Protein AF-A0A7H8S7E9-F1 (afdb_monomer_lite)

Foldseek 3Di:
DAAAEEQPQDALVVSLVVLVVCQVVPHAHAYYDYDCNQQVVLVVLCVPPNDVSSVVCCVPSSVVSVVSRVVSCVVRHHHPD

Radius of gyration: 14.26 Å; chains: 1; bounding box: 38×20×38 Å

Secondary structure (DSSP, 8-state):
----EE-TT--HHHHHHHHHHHHHTT-----EE--HHHHGGGHHHHHHH-HHHHHHHIIIIIHHHHHHHHHHHHHH-----

pLDDT: mean 97.53, std 2.18, range [85.12, 98.81]

Sequence (81 aa):
MPFIYLSGGVTNDQFVETLHFAKEAGAKFSGSLCGRAIWKDGVQPFAEKGKDAQYQWLETTGLENLNKVKKAIKDTATPWS

Structure (mmCIF, N/CA/C/O backbone):
data_AF-A0A7H8S7E9-F1
#
_entry.id   AF-A0A7H8S7E9-F1
#
loop_
_atom_site.group_PDB
_atom_site.id
_atom_site.type_symbol
_atom_site.label_atom_id
_atom_site.label_alt_id
_atom_site.label_comp_id
_atom_site.label_asym_id
_atom_site.label_entity_id
_atom_site.label_seq_id
_atom_site.pdbx_PDB_ins_code
_atom_site.Cartn_x
_atom_site.Cartn_y
_atom_site.Cartn_z
_atom_site.occupancy
_atom_site.B_iso_or_equiv
_atom_site.auth_seq_id
_atom_site.auth_comp_id
_atom_site.auth_asym_id
_atom_site.auth_atom_id
_atom_site.pdbx_PDB_model_num
ATOM 1 N N . MET A 1 1 ? 11.065 13.098 -16.909 1.00 90.31 1 MET A N 1
ATOM 2 C CA . MET A 1 1 ? 10.432 13.665 -15.699 1.00 90.31 1 MET A CA 1
ATOM 3 C C . MET A 1 1 ? 10.007 12.508 -14.809 1.00 90.31 1 MET A C 1
ATOM 5 O O . MET A 1 1 ? 9.402 11.589 -15.355 1.00 90.31 1 MET A O 1
ATOM 9 N N . PRO A 1 2 ? 10.331 12.503 -13.505 1.00 96.44 2 PRO A N 1
ATOM 10 C CA . PRO A 1 2 ? 9.805 11.507 -12.573 1.00 96.44 2 PRO A CA 1
ATOM 11 C C . PRO A 1 2 ? 8.275 11.558 -12.528 1.00 96.44 2 PRO A C 1
ATOM 13 O O . PRO A 1 2 ? 7.689 12.637 -12.616 1.00 96.44 2 PRO A O 1
ATOM 16 N N . PHE A 1 3 ? 7.626 10.404 -12.383 1.00 98.12 3 PHE A N 1
ATOM 17 C CA . PHE A 1 3 ? 6.174 10.321 -12.222 1.00 98.12 3 PHE A CA 1
ATOM 18 C C . PHE A 1 3 ? 5.799 9.237 -11.211 1.00 98.12 3 PHE A C 1
ATOM 20 O O . PHE A 1 3 ? 6.559 8.294 -10.987 1.00 98.12 3 PHE A O 1
ATOM 27 N N . ILE A 1 4 ? 4.628 9.377 -10.593 1.00 98.44 4 ILE A N 1
ATOM 28 C CA . ILE A 1 4 ? 4.118 8.464 -9.564 1.00 98.44 4 ILE A CA 1
ATOM 29 C C . ILE A 1 4 ? 2.674 8.066 -9.867 1.00 98.44 4 ILE A C 1
ATOM 31 O O . ILE A 1 4 ? 1.945 8.820 -10.512 1.00 98.44 4 ILE A O 1
ATOM 35 N N . TYR A 1 5 ? 2.247 6.905 -9.369 1.00 98.12 5 TYR A N 1
ATOM 36 C CA . TYR A 1 5 ? 0.861 6.453 -9.501 1.00 98.12 5 TYR A CA 1
ATOM 37 C C . TYR A 1 5 ? -0.010 6.859 -8.309 1.00 98.12 5 TYR A C 1
ATOM 39 O O . TYR A 1 5 ? 0.416 6.838 -7.153 1.00 98.12 5 TYR A O 1
ATOM 47 N N . LEU A 1 6 ? -1.267 7.185 -8.601 1.00 97.62 6 LEU A N 1
ATOM 48 C CA . LEU A 1 6 ? -2.342 7.355 -7.624 1.00 97.62 6 LEU A CA 1
ATOM 49 C C . LEU A 1 6 ? -3.192 6.081 -7.624 1.00 97.62 6 LEU A C 1
ATOM 51 O O . LEU A 1 6 ? -3.464 5.534 -8.688 1.00 97.62 6 LEU A O 1
ATOM 55 N N . SER A 1 7 ? -3.672 5.630 -6.462 1.00 92.81 7 SER A N 1
ATOM 56 C CA . SER A 1 7 ? -4.436 4.371 -6.391 1.00 92.81 7 SER A CA 1
ATOM 57 C C . SER A 1 7 ? -5.863 4.442 -6.939 1.00 92.81 7 SER A C 1
ATOM 59 O O . SER A 1 7 ? -6.536 3.424 -7.020 1.00 92.81 7 SER A O 1
ATOM 61 N N . GLY A 1 8 ? -6.378 5.622 -7.295 1.00 91.19 8 GLY A N 1
ATOM 62 C CA . GLY A 1 8 ? -7.658 5.761 -8.009 1.00 91.19 8 GLY A CA 1
ATOM 63 C C . GLY A 1 8 ? -8.924 5.313 -7.255 1.00 91.19 8 GLY A C 1
ATOM 64 O O . GLY A 1 8 ? -10.024 5.623 -7.696 1.00 91.19 8 GLY A O 1
ATOM 65 N N . GLY A 1 9 ? -8.805 4.680 -6.084 1.00 85.12 9 GLY A N 1
ATOM 66 C CA . GLY A 1 9 ? -9.929 4.095 -5.343 1.00 85.12 9 GLY A CA 1
ATOM 67 C C . GLY A 1 9 ? -10.156 2.601 -5.595 1.00 85.12 9 GLY A C 1
ATOM 68 O O . GLY A 1 9 ? -11.188 2.096 -5.161 1.00 85.12 9 GLY A O 1
ATOM 69 N N . VAL A 1 10 ? -9.215 1.913 -6.254 1.00 95.19 10 VAL A N 1
ATOM 70 C CA . VAL A 1 10 ? -9.197 0.442 -6.365 1.00 95.19 10 VAL A CA 1
ATOM 71 C C . VAL A 1 10 ? -8.852 -0.210 -5.018 1.00 95.19 10 VAL A C 1
ATOM 73 O O . VAL A 1 10 ? -8.486 0.486 -4.061 1.00 95.19 10 VAL A O 1
ATOM 76 N N . THR A 1 11 ? -8.985 -1.533 -4.918 1.00 97.25 11 THR A N 1
ATOM 77 C CA . THR A 1 11 ? -8.607 -2.273 -3.700 1.00 97.25 11 THR A CA 1
ATOM 78 C C . THR A 1 11 ? -7.087 -2.291 -3.488 1.00 97.25 11 THR A C 1
ATOM 80 O O . THR A 1 11 ? -6.316 -1.974 -4.397 1.00 97.25 11 THR A O 1
ATOM 83 N N . ASN A 1 12 ? -6.631 -2.659 -2.282 1.00 98.12 12 ASN A N 1
ATOM 84 C CA . ASN A 1 12 ? -5.197 -2.786 -1.989 1.00 98.12 12 ASN A CA 1
ATOM 85 C C . ASN A 1 12 ? -4.506 -3.760 -2.951 1.00 98.12 12 ASN A C 1
ATOM 87 O O . ASN A 1 12 ? -3.507 -3.402 -3.573 1.00 98.12 12 ASN A O 1
ATOM 91 N N . ASP A 1 13 ? -5.090 -4.949 -3.113 1.00 98.19 13 ASP A N 1
ATOM 92 C CA . ASP A 1 13 ? -4.513 -6.014 -3.930 1.00 98.19 13 ASP A CA 1
ATOM 93 C C . ASP A 1 13 ? -4.492 -5.624 -5.417 1.00 98.19 13 ASP A C 1
ATOM 95 O O . ASP A 1 13 ? -3.451 -5.742 -6.058 1.00 98.19 13 ASP A O 1
ATOM 99 N N . GLN A 1 14 ? -5.567 -5.014 -5.938 1.00 98.25 14 GLN A N 1
ATOM 100 C CA . GLN A 1 14 ? -5.592 -4.491 -7.313 1.00 98.25 14 GLN A CA 1
ATOM 101 C C . GLN A 1 14 ? -4.498 -3.447 -7.555 1.00 98.25 14 GLN A C 1
ATOM 103 O O . GLN A 1 14 ? -3.860 -3.438 -8.609 1.00 98.25 14 GLN A O 1
ATOM 108 N N . PHE A 1 15 ? -4.273 -2.546 -6.593 1.00 98.38 15 PHE A N 1
ATOM 109 C CA . PHE A 1 15 ? -3.231 -1.536 -6.735 1.00 98.38 15 PHE A CA 1
ATOM 110 C C . PHE A 1 15 ? -1.838 -2.169 -6.724 1.00 98.38 15 PHE A C 1
ATOM 112 O O . PHE A 1 15 ? -1.015 -1.827 -7.569 1.00 98.38 15 PHE A O 1
ATOM 119 N N . VAL A 1 16 ? -1.584 -3.114 -5.815 1.00 98.62 16 VAL A N 1
ATOM 120 C CA . VAL A 1 16 ? -0.319 -3.859 -5.743 1.00 98.62 16 VAL A CA 1
ATOM 121 C C . VAL A 1 16 ? -0.045 -4.600 -7.051 1.00 98.62 16 VAL A C 1
ATOM 123 O O . VAL A 1 16 ? 1.023 -4.417 -7.633 1.00 98.62 16 VAL A O 1
ATOM 126 N N . GLU A 1 17 ? -1.014 -5.358 -7.561 1.00 98.56 17 GLU A N 1
ATOM 127 C CA . GLU A 1 17 ? -0.900 -6.067 -8.842 1.00 98.56 17 GLU A CA 1
ATOM 128 C C . GLU A 1 17 ? -0.632 -5.106 -10.004 1.00 98.56 17 GLU A C 1
ATOM 130 O O . GLU A 1 17 ? 0.230 -5.367 -10.841 1.00 98.56 17 GLU A O 1
ATOM 135 N N . THR A 1 18 ? -1.287 -3.941 -10.015 1.00 98.44 18 THR A N 1
ATOM 136 C CA . THR A 1 18 ? -1.071 -2.915 -11.047 1.00 98.44 18 THR A CA 1
ATOM 137 C C . THR A 1 18 ? 0.369 -2.391 -11.049 1.00 98.44 18 THR A C 1
ATOM 139 O O . THR A 1 18 ? 0.918 -2.126 -12.118 1.00 98.44 18 THR A O 1
ATOM 142 N N . LEU A 1 19 ? 1.016 -2.254 -9.884 1.00 98.62 19 LEU A N 1
ATOM 143 C CA . LEU A 1 19 ? 2.419 -1.822 -9.806 1.00 98.62 19 LEU A CA 1
ATOM 144 C C . LEU A 1 19 ? 3.372 -2.868 -10.403 1.00 98.62 19 LEU A C 1
ATOM 146 O O . LEU A 1 19 ? 4.309 -2.503 -11.119 1.00 98.62 19 LEU A O 1
ATOM 150 N N . HIS A 1 20 ? 3.120 -4.156 -10.144 1.00 98.75 20 HIS A N 1
ATOM 151 C CA . HIS A 1 20 ? 3.884 -5.255 -10.744 1.00 98.75 20 HIS A CA 1
ATOM 152 C C . HIS A 1 20 ? 3.671 -5.312 -12.257 1.00 98.75 20 HIS A C 1
ATOM 154 O O . HIS A 1 20 ? 4.645 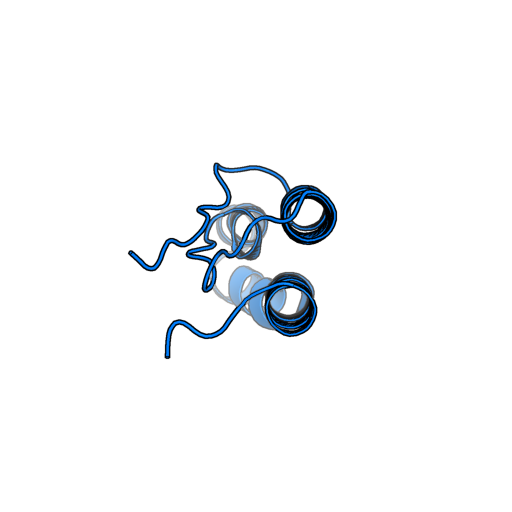-5.287 -13.009 1.00 98.75 20 HIS A O 1
ATOM 160 N N . PHE A 1 21 ? 2.418 -5.247 -12.705 1.00 98.62 21 PHE A N 1
ATOM 161 C CA . PHE A 1 21 ? 2.078 -5.203 -14.124 1.00 98.62 21 PHE A CA 1
ATOM 162 C C . PHE A 1 21 ? 2.740 -4.018 -14.842 1.00 98.62 21 PHE A C 1
ATOM 164 O O . PHE A 1 21 ? 3.327 -4.178 -15.909 1.00 98.62 21 PHE A O 1
ATOM 171 N N . ALA A 1 22 ? 2.718 -2.821 -14.243 1.00 98.56 22 ALA A N 1
ATOM 172 C CA . ALA A 1 22 ? 3.366 -1.643 -14.815 1.00 98.56 22 ALA A CA 1
ATOM 173 C C . ALA A 1 22 ? 4.880 -1.849 -14.984 1.00 98.56 22 ALA A C 1
ATOM 175 O O . ALA A 1 22 ? 5.445 -1.470 -16.011 1.00 98.56 22 ALA A O 1
ATOM 176 N N . LYS A 1 23 ? 5.542 -2.474 -14.003 1.00 98.44 23 LYS A N 1
ATOM 177 C CA . LYS A 1 23 ? 6.969 -2.809 -14.081 1.00 98.44 23 LYS A CA 1
ATOM 178 C C . LYS A 1 23 ? 7.260 -3.823 -15.186 1.00 98.44 23 LYS A C 1
ATOM 180 O O . LYS A 1 23 ? 8.198 -3.607 -15.952 1.00 98.44 23 LYS A O 1
ATOM 185 N N . GLU A 1 24 ? 6.469 -4.887 -15.281 1.00 98.56 24 GLU A N 1
ATOM 186 C CA . GLU A 1 24 ? 6.582 -5.912 -16.330 1.00 98.56 24 GLU A CA 1
ATOM 187 C C . GLU A 1 24 ? 6.374 -5.320 -17.729 1.00 98.56 24 GLU A C 1
ATOM 189 O O . GLU A 1 24 ? 7.118 -5.638 -18.653 1.00 98.56 24 GLU A O 1
ATOM 194 N N . ALA A 1 25 ? 5.450 -4.365 -17.864 1.00 98.56 25 ALA A N 1
ATOM 195 C CA . ALA A 1 25 ? 5.220 -3.599 -19.089 1.00 98.56 25 ALA A CA 1
ATOM 196 C C . ALA A 1 25 ? 6.322 -2.560 -19.398 1.00 98.56 25 ALA A C 1
ATOM 198 O O . ALA A 1 25 ? 6.255 -1.862 -20.410 1.00 98.56 25 ALA A O 1
ATOM 199 N N . GLY A 1 26 ? 7.338 -2.427 -18.540 1.00 98.31 26 GLY A N 1
ATOM 200 C CA . GLY A 1 26 ? 8.489 -1.548 -18.749 1.00 98.31 26 GLY A CA 1
ATOM 201 C C . GLY A 1 26 ? 8.335 -0.122 -18.212 1.00 98.31 26 GLY A C 1
ATOM 202 O O . GLY A 1 26 ? 9.232 0.699 -18.425 1.00 98.31 26 GLY A O 1
ATOM 203 N N . ALA A 1 27 ? 7.258 0.195 -17.486 1.00 98.25 27 ALA A N 1
ATOM 204 C CA . ALA A 1 27 ? 7.074 1.516 -16.893 1.00 98.25 27 ALA A CA 1
ATOM 205 C C . ALA A 1 27 ? 8.180 1.832 -15.867 1.00 98.25 27 ALA A C 1
ATOM 207 O O . ALA A 1 27 ? 8.534 1.016 -15.013 1.00 98.25 27 ALA A O 1
ATOM 208 N N . LYS A 1 28 ? 8.713 3.057 -15.928 1.00 97.88 28 LYS A N 1
ATOM 209 C CA . LYS A 1 28 ? 9.770 3.568 -15.035 1.00 97.88 28 LYS A CA 1
ATOM 210 C C . LYS A 1 28 ? 9.222 4.615 -14.063 1.00 97.88 28 LYS A C 1
ATOM 212 O O . LYS A 1 28 ? 9.715 5.737 -14.002 1.00 97.88 28 LYS A O 1
ATOM 217 N N . PHE A 1 29 ? 8.162 4.259 -13.345 1.00 98.50 29 PHE A N 1
A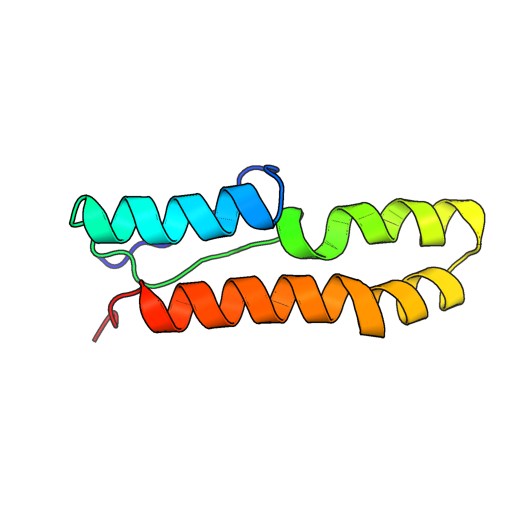TOM 218 C CA . PHE A 1 29 ? 7.580 5.126 -12.320 1.00 98.50 29 PHE A CA 1
ATOM 219 C C . PHE A 1 29 ? 8.466 5.174 -11.068 1.00 98.50 29 PHE A C 1
ATOM 221 O O . PHE A 1 29 ? 9.199 4.228 -10.772 1.00 98.50 29 PHE A O 1
ATOM 228 N N . SER A 1 30 ? 8.376 6.271 -10.319 1.00 98.38 30 SER A N 1
ATOM 229 C CA . SER A 1 30 ? 9.269 6.580 -9.194 1.00 98.38 30 SER A CA 1
ATOM 230 C C . SER A 1 30 ? 8.643 6.407 -7.812 1.00 98.38 30 SER A C 1
ATOM 232 O O . SER A 1 30 ? 9.296 6.651 -6.802 1.00 98.38 30 SER A O 1
ATOM 234 N N . GLY A 1 31 ? 7.381 5.990 -7.743 1.00 98.00 31 GLY A N 1
ATOM 235 C CA . GLY A 1 31 ? 6.679 5.779 -6.483 1.00 98.00 31 GLY A CA 1
ATOM 236 C C . GLY A 1 31 ? 5.163 5.832 -6.630 1.00 98.00 31 GLY A C 1
ATOM 237 O O . GLY A 1 31 ? 4.617 5.745 -7.732 1.00 98.00 31 GLY A O 1
ATOM 238 N N . SER A 1 32 ? 4.477 6.021 -5.503 1.00 97.62 32 SER A N 1
ATOM 239 C CA . SER A 1 32 ? 3.025 6.192 -5.464 1.00 97.62 32 SER A CA 1
ATOM 240 C C . SER A 1 32 ? 2.583 7.181 -4.396 1.00 97.62 32 SER A C 1
ATOM 242 O O . SER A 1 32 ? 3.193 7.240 -3.329 1.00 97.62 32 SER A O 1
ATOM 244 N N . LEU A 1 33 ? 1.452 7.842 -4.634 1.00 97.38 33 LEU A N 1
ATOM 245 C CA . LEU A 1 33 ? 0.664 8.521 -3.608 1.00 97.38 33 LEU A CA 1
ATOM 246 C C . LEU A 1 33 ? -0.648 7.744 -3.428 1.00 97.38 33 LEU A C 1
ATOM 248 O O . LEU A 1 33 ? -1.631 7.942 -4.143 1.00 97.38 33 LEU A O 1
ATOM 252 N N . CYS A 1 34 ? -0.632 6.779 -2.508 1.00 95.31 34 CYS A N 1
ATOM 253 C CA . CYS A 1 34 ? -1.730 5.840 -2.293 1.00 95.31 34 CYS A CA 1
ATOM 254 C C . CYS A 1 34 ? -2.521 6.195 -1.027 1.00 95.31 34 CYS A C 1
ATOM 256 O O . CYS A 1 34 ? -1.959 6.254 0.061 1.00 95.31 34 CYS A O 1
ATOM 258 N N . GLY A 1 35 ? -3.831 6.413 -1.177 1.00 95.69 35 GLY A N 1
ATOM 259 C CA . GLY A 1 35 ? -4.736 6.742 -0.070 1.00 95.69 35 GLY A CA 1
ATOM 260 C C . GLY A 1 35 ? -5.725 5.618 0.228 1.00 95.69 35 GLY A C 1
ATOM 261 O O . GLY A 1 35 ? -5.438 4.712 1.000 1.00 95.69 35 GLY A O 1
ATOM 262 N N . ARG A 1 36 ? -6.904 5.679 -0.406 1.00 96.44 36 ARG A N 1
ATOM 263 C CA . ARG A 1 36 ? -8.073 4.829 -0.099 1.00 96.44 36 ARG A CA 1
ATOM 264 C C . ARG A 1 36 ? -7.786 3.325 -0.103 1.00 96.44 36 ARG A C 1
ATOM 266 O O . ARG A 1 36 ? -8.320 2.628 0.746 1.00 96.44 36 ARG A O 1
ATOM 273 N N . ALA A 1 37 ? -6.904 2.848 -0.976 1.00 97.06 37 ALA A N 1
ATOM 274 C CA . ALA A 1 37 ? -6.503 1.442 -1.000 1.00 97.06 37 ALA A CA 1
ATOM 275 C C . ALA A 1 37 ? -5.754 0.982 0.275 1.00 97.06 37 ALA A C 1
ATOM 277 O O . ALA A 1 37 ? -5.495 -0.203 0.428 1.00 97.06 37 ALA A O 1
ATOM 278 N N . ILE A 1 38 ? -5.378 1.893 1.182 1.00 97.81 38 ILE A N 1
ATOM 279 C CA . ILE A 1 38 ? -4.760 1.574 2.478 1.00 97.81 38 ILE A CA 1
ATOM 280 C C . ILE A 1 38 ? -5.767 1.697 3.627 1.00 97.81 38 ILE A C 1
ATOM 282 O O . ILE A 1 38 ? -5.827 0.803 4.464 1.00 97.81 38 ILE A O 1
ATOM 286 N N . TRP A 1 39 ? -6.548 2.783 3.679 1.00 97.00 39 TRP A N 1
ATOM 287 C CA . TRP A 1 39 ? -7.297 3.160 4.890 1.00 97.00 39 TRP A CA 1
ATOM 288 C C . TRP A 1 39 ? -8.826 3.169 4.763 1.00 97.00 39 TRP A C 1
ATOM 290 O O . TRP A 1 39 ? -9.499 3.340 5.779 1.00 97.00 39 TRP A O 1
ATOM 300 N N . LYS A 1 40 ? -9.396 3.024 3.555 1.00 96.69 40 LYS A N 1
ATOM 301 C CA . LYS A 1 40 ? -10.841 3.224 3.316 1.00 96.69 40 LYS A CA 1
ATOM 302 C C . LYS A 1 40 ? -11.709 2.337 4.207 1.00 96.69 40 LYS A C 1
ATOM 304 O O . LYS A 1 40 ? -12.686 2.825 4.765 1.00 96.69 40 LYS A O 1
ATOM 309 N N . ASP A 1 41 ? -11.342 1.072 4.365 1.00 96.62 41 ASP A N 1
ATOM 310 C CA . ASP A 1 41 ? -12.176 0.114 5.094 1.00 96.62 41 ASP A CA 1
ATOM 311 C C . ASP A 1 41 ? -12.140 0.347 6.614 1.00 96.62 41 ASP A C 1
ATOM 313 O O . ASP A 1 41 ? -13.058 -0.056 7.318 1.00 96.62 41 ASP A O 1
ATOM 317 N N . GLY A 1 42 ? -11.169 1.123 7.114 1.00 97.50 42 GLY A N 1
ATOM 318 C CA . GLY A 1 42 ? -11.144 1.621 8.492 1.00 97.50 42 GLY A CA 1
ATOM 319 C C . GLY A 1 42 ? -12.212 2.678 8.799 1.00 97.50 42 GLY A C 1
ATOM 320 O O . GLY A 1 42 ? -12.446 2.989 9.967 1.00 97.50 42 GLY A O 1
ATOM 321 N N . VAL A 1 43 ? -12.895 3.224 7.785 1.00 97.94 43 VAL A N 1
ATOM 322 C CA . VAL A 1 43 ? -14.013 4.165 7.981 1.00 97.94 43 VAL A CA 1
ATOM 323 C C . VAL A 1 43 ? -15.235 3.465 8.580 1.00 97.94 43 VAL A C 1
ATOM 325 O O . VAL A 1 43 ? -15.930 4.067 9.394 1.00 97.94 43 VAL A O 1
ATOM 328 N N . GLN A 1 44 ? -15.494 2.201 8.232 1.00 97.94 44 GLN A N 1
ATOM 329 C CA . GLN A 1 44 ? -16.641 1.468 8.774 1.00 97.94 44 GLN A CA 1
ATOM 330 C C . GLN A 1 44 ? -16.495 1.192 10.287 1.00 97.94 44 GLN A C 1
ATOM 332 O O . GLN A 1 44 ? -17.396 1.585 11.029 1.00 97.94 44 GLN A O 1
ATOM 337 N N . PRO A 1 45 ? -15.369 0.641 10.795 1.00 98.19 45 PRO A N 1
ATOM 3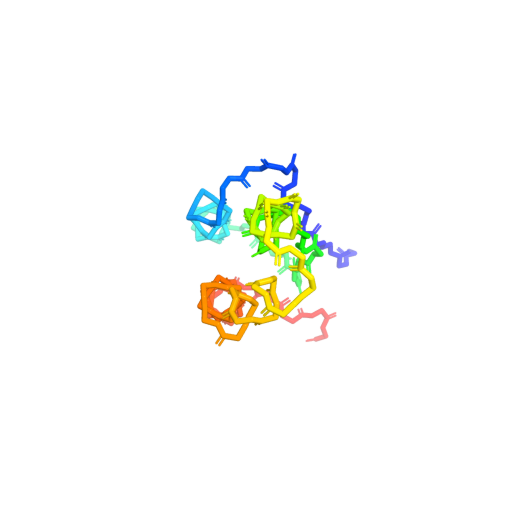38 C CA . PRO A 1 45 ? -15.125 0.529 12.235 1.00 98.19 45 PRO A CA 1
ATOM 339 C C . PRO A 1 45 ? -15.259 1.860 12.979 1.00 98.19 45 PRO A C 1
ATOM 341 O O . PRO A 1 45 ? -15.819 1.888 14.072 1.00 98.19 45 PRO A O 1
ATOM 344 N N . PHE A 1 46 ? -14.800 2.964 12.379 1.00 98.25 46 PHE A N 1
ATOM 345 C CA . PHE A 1 46 ? -14.981 4.299 12.948 1.00 98.25 46 PHE A CA 1
ATOM 346 C C . PHE A 1 46 ? -16.462 4.675 13.078 1.00 98.25 46 PHE A C 1
ATOM 348 O O . PHE A 1 46 ? -16.900 5.098 14.146 1.00 98.25 46 PHE A O 1
ATOM 355 N N . ALA A 1 47 ? -17.229 4.523 11.997 1.00 98.31 47 ALA A N 1
ATOM 356 C CA . ALA A 1 47 ? -18.636 4.907 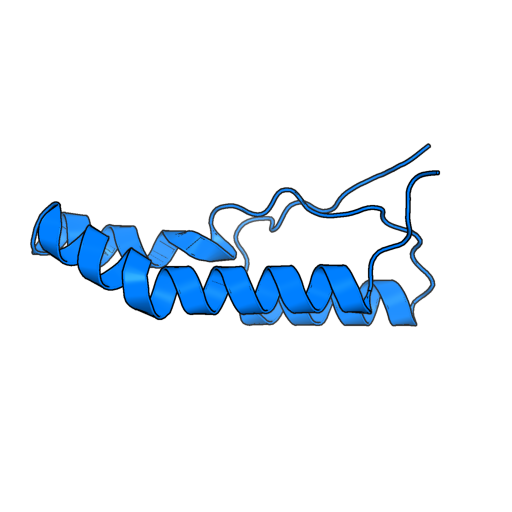11.953 1.00 98.31 47 ALA A CA 1
ATOM 357 C C . ALA A 1 47 ? -19.504 4.072 12.906 1.00 98.31 47 ALA A C 1
ATOM 359 O O . ALA A 1 47 ? -20.446 4.595 13.494 1.00 98.31 47 ALA A O 1
ATOM 360 N N . GLU A 1 48 ? -19.184 2.788 13.072 1.00 98.31 48 GLU A N 1
ATOM 361 C CA . GLU A 1 48 ? -19.975 1.862 13.888 1.00 98.31 48 GLU A CA 1
ATOM 362 C C . GLU A 1 48 ? -19.564 1.848 15.366 1.00 98.31 48 GLU A C 1
ATOM 364 O O . GLU A 1 48 ? -20.410 1.663 16.239 1.00 98.31 48 GLU A O 1
ATOM 369 N N . LYS A 1 49 ? -18.264 1.986 15.658 1.00 97.81 49 LYS A N 1
ATOM 370 C CA . LYS A 1 49 ? -17.686 1.699 16.987 1.00 97.81 49 LYS A CA 1
ATOM 371 C C . LYS A 1 49 ? -16.766 2.805 17.509 1.00 97.81 49 LYS A C 1
ATOM 373 O O . LYS A 1 49 ? -16.194 2.674 18.589 1.00 97.81 49 LYS A O 1
ATOM 378 N N . GLY A 1 50 ? -16.638 3.904 16.773 1.00 98.12 50 GLY A N 1
ATOM 379 C CA . GLY A 1 50 ? -15.857 5.064 17.168 1.00 98.12 50 GLY A CA 1
ATOM 380 C C . GLY A 1 50 ? -14.351 4.919 16.947 1.00 98.12 50 GLY A C 1
ATOM 381 O O . GLY A 1 50 ? -13.842 4.005 16.297 1.00 98.12 50 GLY A O 1
ATOM 382 N N . LYS A 1 51 ? -13.628 5.896 17.492 1.00 98.12 51 LYS A N 1
ATOM 383 C CA . LYS A 1 51 ? -12.201 6.137 17.249 1.00 98.12 51 LYS A CA 1
ATOM 384 C C . LYS A 1 51 ? -11.303 4.947 17.601 1.00 98.12 51 LYS A C 1
ATOM 386 O O . LYS A 1 51 ? -10.425 4.607 16.814 1.00 98.12 51 LYS A O 1
ATOM 391 N N . ASP A 1 52 ? -11.530 4.299 18.738 1.00 98.44 52 ASP A N 1
ATOM 392 C CA . ASP A 1 52 ? -10.640 3.234 19.215 1.00 98.44 52 ASP A CA 1
ATOM 393 C C . ASP A 1 52 ? -10.705 1.990 18.316 1.00 98.44 52 ASP A C 1
ATOM 395 O O . ASP A 1 52 ? -9.679 1.379 18.022 1.00 98.44 52 ASP A O 1
ATOM 399 N N . ALA A 1 53 ? -11.887 1.670 17.779 1.00 98.38 53 ALA A N 1
ATOM 400 C CA . ALA A 1 53 ? -12.046 0.588 16.810 1.00 98.38 53 ALA A CA 1
ATOM 401 C C . ALA A 1 53 ? -11.340 0.891 15.480 1.00 98.38 53 ALA A C 1
ATOM 403 O O . ALA A 1 53 ? -10.750 -0.001 14.869 1.00 98.38 53 ALA A O 1
ATOM 404 N N . GLN A 1 54 ? -11.357 2.152 15.039 1.00 98.31 54 GLN A N 1
ATOM 405 C CA . GLN A 1 54 ? -10.574 2.576 13.880 1.00 98.31 54 GLN A CA 1
ATOM 406 C C . GLN A 1 54 ? -9.075 2.429 14.135 1.00 98.31 54 GLN A C 1
ATOM 408 O O . GLN A 1 54 ? -8.350 1.985 13.250 1.00 98.31 54 GLN A O 1
ATOM 413 N N . TYR A 1 55 ? -8.602 2.794 15.326 1.00 98.25 55 TYR A N 1
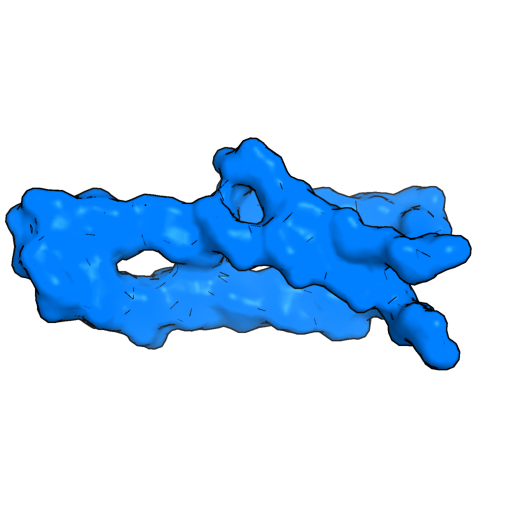ATOM 414 C CA . TYR A 1 55 ? -7.186 2.691 15.676 1.00 98.25 55 TYR A CA 1
ATOM 415 C C . TYR A 1 55 ? -6.717 1.241 15.694 1.00 98.25 55 TYR A C 1
ATOM 417 O O . TYR A 1 55 ? -5.733 0.928 15.030 1.00 98.25 55 TYR A O 1
ATOM 425 N N . GLN A 1 56 ? -7.484 0.339 16.306 1.00 98.62 56 GLN A N 1
ATOM 426 C CA . GLN A 1 56 ? -7.204 -1.099 16.241 1.00 98.62 56 GLN A CA 1
ATOM 427 C C . GLN A 1 56 ? -7.175 -1.621 14.796 1.00 98.62 56 GLN A C 1
ATOM 429 O O . GLN A 1 56 ? -6.307 -2.416 14.437 1.00 98.62 56 GLN A O 1
ATOM 434 N N . TRP A 1 57 ? -8.088 -1.152 13.938 1.00 98.69 57 TRP A N 1
ATOM 435 C CA . TRP A 1 57 ? -8.091 -1.521 12.520 1.00 98.69 57 TRP A CA 1
ATOM 436 C C . TRP A 1 57 ? -6.856 -0.984 11.774 1.00 98.69 57 TRP A C 1
ATOM 438 O O . TRP A 1 57 ? -6.258 -1.692 10.965 1.00 98.69 57 TRP A O 1
ATOM 448 N N . LEU A 1 58 ? -6.437 0.255 12.054 1.00 98.56 58 LEU A N 1
ATOM 449 C CA . LEU A 1 58 ? -5.244 0.866 11.456 1.00 98.56 58 LEU A CA 1
ATOM 450 C C . LEU A 1 58 ? -3.957 0.153 11.886 1.00 98.56 58 LEU A C 1
ATOM 452 O O . LEU A 1 58 ? -3.077 -0.050 11.053 1.00 98.56 58 LEU A O 1
ATOM 456 N N . GLU A 1 59 ? -3.860 -0.248 13.153 1.00 98.38 59 GLU A N 1
ATOM 457 C CA . GLU A 1 59 ? -2.713 -0.978 13.712 1.00 98.38 59 GLU A CA 1
ATOM 458 C C . GLU A 1 59 ? -2.602 -2.419 13.191 1.00 98.38 59 GLU A C 1
ATOM 4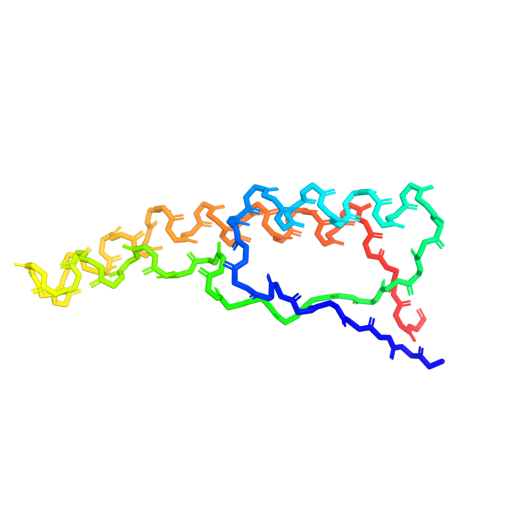60 O O . GLU A 1 59 ? -1.523 -3.006 13.238 1.00 98.38 59 GLU A O 1
ATOM 465 N N . THR A 1 60 ? -3.693 -2.973 12.655 1.00 98.38 60 THR A N 1
ATOM 466 C CA . THR A 1 60 ? -3.754 -4.328 12.091 1.00 98.38 60 THR A CA 1
ATOM 467 C C . THR A 1 60 ? -3.868 -4.285 10.565 1.00 98.38 60 THR A C 1
ATOM 469 O O . THR A 1 60 ? -2.862 -4.144 9.868 1.00 98.38 60 THR A O 1
ATOM 472 N N . THR A 1 61 ? -5.082 -4.345 10.017 1.00 98.44 61 THR A N 1
ATOM 473 C CA . THR A 1 61 ? -5.341 -4.403 8.571 1.00 98.44 61 THR A CA 1
ATOM 474 C C . THR A 1 61 ? -4.784 -3.190 7.822 1.00 98.44 61 THR A C 1
ATOM 476 O O . THR A 1 61 ? -4.224 -3.334 6.734 1.00 98.44 61 THR A O 1
ATOM 479 N N . GLY A 1 62 ? -4.876 -1.986 8.395 1.00 98.38 62 GLY A N 1
ATOM 480 C CA . GLY A 1 62 ? -4.302 -0.782 7.785 1.00 98.38 62 GLY A CA 1
ATOM 481 C C . GLY A 1 62 ? -2.779 -0.870 7.626 1.00 98.38 62 GLY A C 1
ATOM 482 O O . GLY A 1 62 ? -2.236 -0.527 6.570 1.00 98.38 62 GLY A O 1
ATOM 483 N N . LEU A 1 63 ? -2.088 -1.384 8.645 1.00 98.62 63 LEU A N 1
ATOM 484 C CA . LEU A 1 63 ? -0.644 -1.606 8.629 1.00 98.62 63 LEU A CA 1
ATOM 485 C C . LEU A 1 63 ? -0.248 -2.708 7.638 1.00 98.62 63 LEU A C 1
ATOM 487 O O . LEU A 1 63 ? 0.732 -2.546 6.906 1.00 98.62 63 LEU A O 1
ATOM 491 N N . GLU A 1 64 ? -1.013 -3.797 7.559 1.00 98.69 64 GLU A N 1
ATOM 492 C CA . GLU A 1 64 ? -0.825 -4.849 6.552 1.00 98.69 64 GLU A CA 1
ATOM 493 C C . GLU A 1 64 ? -0.940 -4.289 5.128 1.00 98.69 64 GLU A C 1
ATOM 495 O O . GLU A 1 64 ? -0.031 -4.474 4.313 1.00 98.69 64 GLU A O 1
ATOM 500 N N . ASN A 1 65 ? -1.997 -3.522 4.849 1.00 98.50 65 ASN A N 1
ATOM 501 C CA . ASN A 1 65 ? -2.218 -2.855 3.564 1.00 98.50 65 ASN A CA 1
ATOM 502 C C . ASN A 1 65 ? -1.073 -1.901 3.196 1.00 98.50 65 ASN A C 1
ATOM 504 O O . ASN A 1 65 ? -0.618 -1.874 2.049 1.00 98.50 65 ASN A O 1
ATOM 508 N N . LEU A 1 66 ? -0.584 -1.118 4.162 1.00 98.50 66 LEU A N 1
ATOM 509 C CA . LEU A 1 66 ? 0.566 -0.236 3.965 1.00 98.50 66 LEU A CA 1
ATOM 510 C C . LEU A 1 66 ? 1.836 -1.038 3.653 1.00 98.50 66 LEU A C 1
ATOM 512 O O . LEU A 1 66 ? 2.603 -0.663 2.764 1.00 98.50 66 LEU A O 1
ATOM 516 N N . ASN A 1 67 ? 2.073 -2.137 4.367 1.00 98.69 67 ASN A N 1
ATOM 517 C CA . ASN A 1 67 ? 3.256 -2.969 4.168 1.00 98.69 67 ASN A CA 1
ATOM 518 C C . ASN A 1 67 ? 3.250 -3.670 2.805 1.00 98.69 67 ASN A C 1
ATOM 520 O O . ASN A 1 67 ? 4.304 -3.725 2.167 1.00 98.69 67 ASN A O 1
ATOM 524 N N . LYS A 1 68 ? 2.085 -4.114 2.315 1.00 98.62 68 LYS A N 1
ATOM 525 C CA . LYS A 1 68 ? 1.921 -4.620 0.943 1.00 98.62 68 LYS A CA 1
ATOM 526 C C . LYS A 1 68 ? 2.333 -3.572 -0.096 1.00 98.62 68 LYS A C 1
ATOM 528 O O . LYS A 1 68 ? 3.190 -3.848 -0.933 1.00 98.62 68 LYS A O 1
ATOM 533 N N . VAL A 1 69 ? 1.817 -2.343 0.014 1.00 98.44 69 VAL A N 1
ATOM 534 C CA . VAL A 1 69 ? 2.174 -1.241 -0.903 1.00 98.44 69 VAL A CA 1
ATOM 535 C C . VAL A 1 69 ? 3.662 -0.896 -0.806 1.00 98.44 69 VAL A C 1
ATOM 537 O O . VAL A 1 69 ? 4.329 -0.765 -1.829 1.00 98.44 69 VAL A O 1
ATOM 540 N N . LYS A 1 70 ? 4.227 -0.803 0.405 1.00 98.56 70 LYS A N 1
ATOM 541 C CA . LYS A 1 70 ? 5.668 -0.548 0.600 1.00 98.56 70 LYS A CA 1
ATOM 542 C C . LYS A 1 70 ? 6.533 -1.616 -0.060 1.00 98.56 70 LYS A C 1
ATOM 544 O O . LYS A 1 70 ? 7.559 -1.273 -0.643 1.00 98.56 70 LYS A O 1
ATOM 549 N N . LYS A 1 71 ? 6.149 -2.890 0.053 1.00 98.81 71 LYS A N 1
ATOM 550 C CA . LYS A 1 71 ? 6.856 -4.000 -0.590 1.00 98.81 71 LYS A CA 1
ATOM 551 C C . LYS A 1 71 ? 6.786 -3.875 -2.111 1.00 98.81 71 LYS A C 1
ATOM 553 O O . LYS A 1 71 ? 7.831 -3.823 -2.744 1.00 98.81 71 LYS A O 1
ATOM 558 N N . ALA A 1 72 ? 5.590 -3.691 -2.669 1.00 98.62 72 ALA A N 1
ATOM 559 C CA . ALA A 1 72 ? 5.413 -3.507 -4.107 1.00 98.62 72 ALA A CA 1
ATOM 560 C C . ALA A 1 72 ? 6.259 -2.343 -4.644 1.00 98.62 72 ALA A C 1
ATOM 562 O O . ALA A 1 72 ? 6.967 -2.511 -5.630 1.00 98.62 72 ALA A O 1
ATOM 563 N N . ILE A 1 73 ? 6.275 -1.184 -3.972 1.00 98.50 73 ILE A N 1
ATOM 564 C CA . ILE A 1 73 ? 7.113 -0.041 -4.371 1.00 98.50 73 ILE A CA 1
ATOM 565 C C . ILE A 1 73 ? 8.603 -0.396 -4.375 1.00 98.50 73 ILE A C 1
ATOM 567 O O . ILE A 1 73 ? 9.291 -0.040 -5.328 1.00 98.50 73 ILE A O 1
ATOM 571 N N . LYS A 1 74 ? 9.100 -1.114 -3.359 1.00 98.56 74 LYS A N 1
ATOM 572 C CA . LYS A 1 74 ? 10.498 -1.579 -3.333 1.00 98.56 74 LYS A CA 1
ATOM 573 C C . LYS A 1 74 ? 10.824 -2.509 -4.502 1.00 98.56 74 LYS A C 1
ATOM 575 O O . LYS A 1 74 ? 11.906 -2.398 -5.066 1.00 98.56 74 LYS A O 1
ATOM 580 N N . ASP A 1 75 ? 9.894 -3.386 -4.862 1.00 98.62 75 ASP A N 1
ATOM 581 C CA . ASP A 1 75 ? 10.109 -4.405 -5.891 1.00 98.62 75 ASP A CA 1
ATOM 582 C C . ASP A 1 75 ? 9.986 -3.829 -7.318 1.00 98.62 75 ASP A C 1
ATOM 584 O O . ASP A 1 75 ? 10.610 -4.318 -8.262 1.00 98.62 75 ASP A O 1
ATOM 588 N N . THR A 1 76 ? 9.186 -2.773 -7.500 1.00 98.75 76 THR A N 1
ATOM 589 C CA . THR A 1 76 ? 8.740 -2.318 -8.829 1.00 98.75 76 THR A CA 1
ATOM 590 C C . THR A 1 76 ? 9.257 -0.939 -9.236 1.00 98.75 76 THR A C 1
ATOM 592 O O . THR A 1 76 ? 9.600 -0.750 -10.411 1.00 98.75 76 THR A O 1
ATOM 595 N N . ALA A 1 77 ? 9.367 0.015 -8.307 1.00 98.50 77 ALA A N 1
ATOM 596 C CA . ALA A 1 77 ? 9.663 1.408 -8.633 1.00 98.50 77 ALA A CA 1
ATOM 597 C C . ALA A 1 77 ? 11.126 1.617 -9.056 1.00 98.50 77 ALA A C 1
ATOM 599 O O . ALA A 1 77 ? 12.009 0.798 -8.804 1.00 98.50 77 ALA A O 1
ATOM 600 N N . THR A 1 78 ? 11.386 2.729 -9.741 1.00 98.31 78 THR A N 1
ATOM 601 C CA . THR A 1 78 ? 12.728 3.146 -10.171 1.00 98.31 78 THR A CA 1
ATOM 602 C C . THR A 1 78 ? 13.109 4.445 -9.459 1.00 98.31 78 THR A C 1
ATOM 604 O O . THR A 1 78 ? 12.295 5.372 -9.459 1.00 98.31 78 THR A O 1
ATOM 607 N N . PRO A 1 79 ? 14.314 4.557 -8.866 1.00 97.38 79 PRO A N 1
ATOM 608 C CA . PRO A 1 79 ? 14.792 5.818 -8.309 1.00 97.38 79 PRO A CA 1
ATOM 609 C C . PRO A 1 79 ? 14.667 6.969 -9.312 1.00 97.38 79 PRO A C 1
ATOM 611 O O . PRO A 1 79 ? 14.800 6.785 -10.520 1.00 97.38 79 PRO A O 1
ATOM 614 N N . TRP A 1 80 ? 14.376 8.163 -8.805 1.00 94.75 80 TRP A N 1
ATOM 615 C CA . TRP A 1 80 ? 14.272 9.380 -9.615 1.00 94.75 80 TRP A CA 1
ATOM 616 C C . TRP A 1 80 ? 15.623 10.098 -9.789 1.00 94.75 80 TRP A C 1
ATOM 618 O O . TRP A 1 80 ? 15.676 11.130 -10.457 1.00 94.75 80 TRP A O 1
ATOM 628 N N . SER A 1 81 ? 16.680 9.535 -9.193 1.00 91.12 81 SER A N 1
ATOM 629 C CA . SER A 1 81 ? 18.084 9.955 -9.217 1.00 91.12 81 SER A CA 1
ATOM 630 C C . SER A 1 81 ? 18.976 8.808 -9.667 1.00 91.12 81 SER A C 1
ATOM 632 O O . SER A 1 81 ? 18.722 7.689 -9.157 1.00 91.12 81 SER A O 1
#